Protein AF-T1C3V0-F1 (afdb_monomer_lite)

InterPro domains:
  IPR036663 Fumarylacetoacetase-like, C-terminal domain superfamily [G3DSA:3.90.850.10] (16-118)
  IPR036663 Fumarylacetoacetase-like, C-terminal domain superfamily [SSF56529] (11-116)

Structure (mmCIF, N/CA/C/O backbone):
data_AF-T1C3V0-F1
#
_entry.id   AF-T1C3V0-F1
#
loop_
_atom_site.group_PDB
_atom_site.id
_atom_site.type_symbol
_atom_site.label_atom_id
_atom_site.label_alt_id
_atom_site.label_comp_id
_atom_site.label_asym_id
_atom_site.label_entity_id
_atom_site.label_seq_id
_atom_site.pdbx_PDB_ins_code
_atom_site.Cartn_x
_atom_site.Cartn_y
_atom_site.Cartn_z
_atom_site.occupancy
_atom_site.B_iso_or_equiv
_atom_site.auth_seq_id
_atom_site.auth_comp_id
_atom_site.auth_asym_id
_atom_site.auth_atom_id
_atom_site.pdbx_PDB_model_num
ATOM 1 N N . LEU A 1 1 ? 21.867 33.816 9.212 1.00 39.06 1 LEU A N 1
ATOM 2 C CA . LEU A 1 1 ? 21.752 32.632 8.334 1.00 39.06 1 LEU A CA 1
ATOM 3 C C . LEU A 1 1 ? 22.685 31.580 8.908 1.00 39.06 1 LEU A C 1
ATOM 5 O O . LEU A 1 1 ? 23.884 31.659 8.679 1.00 39.06 1 LEU A O 1
ATOM 9 N N . ALA A 1 2 ? 22.171 30.726 9.797 1.00 35.91 2 ALA A N 1
ATOM 10 C CA . ALA A 1 2 ? 22.969 29.638 10.350 1.00 35.91 2 ALA A CA 1
ATOM 11 C C . ALA A 1 2 ? 23.391 28.720 9.198 1.00 35.91 2 ALA A C 1
ATOM 13 O O . ALA A 1 2 ? 22.582 28.453 8.309 1.00 35.91 2 ALA A O 1
ATOM 14 N N . ALA A 1 3 ? 24.663 28.327 9.192 1.00 40.56 3 ALA A N 1
ATOM 15 C CA . ALA A 1 3 ? 25.244 27.433 8.204 1.00 40.56 3 ALA A CA 1
ATOM 16 C C . ALA A 1 3 ? 24.385 26.164 8.113 1.00 40.56 3 ALA A C 1
ATOM 18 O O . ALA A 1 3 ? 24.349 25.370 9.051 1.00 40.56 3 ALA A O 1
ATOM 19 N N . GLY A 1 4 ? 23.620 26.046 7.025 1.00 44.84 4 GLY A N 1
ATOM 20 C CA . GLY A 1 4 ? 22.757 24.899 6.777 1.00 44.84 4 GLY A CA 1
ATOM 21 C C . GLY A 1 4 ? 23.598 23.636 6.675 1.00 44.84 4 GLY A C 1
ATOM 22 O O . GLY A 1 4 ? 24.718 23.693 6.174 1.00 44.84 4 GLY A O 1
ATOM 23 N N . ASP A 1 5 ? 23.038 22.542 7.179 1.00 54.53 5 ASP A N 1
ATOM 24 C CA . ASP A 1 5 ? 23.553 21.172 7.220 1.00 54.53 5 ASP A CA 1
ATOM 25 C C . ASP A 1 5 ? 24.110 20.710 5.855 1.00 54.53 5 ASP A C 1
ATOM 27 O O . ASP A 1 5 ? 23.448 20.028 5.068 1.00 54.53 5 ASP A O 1
ATOM 31 N N . ALA A 1 6 ? 25.317 21.173 5.524 1.00 52.72 6 ALA A N 1
ATOM 32 C CA . ALA A 1 6 ? 25.964 20.993 4.235 1.00 52.72 6 ALA A CA 1
ATOM 33 C C . ALA A 1 6 ? 26.447 19.543 4.126 1.00 52.72 6 ALA A C 1
ATOM 35 O O . ALA A 1 6 ? 27.590 19.223 4.441 1.00 52.72 6 ALA A O 1
ATOM 36 N N . GLY A 1 7 ? 25.537 18.660 3.717 1.00 62.19 7 GLY A N 1
ATOM 37 C CA . GLY A 1 7 ? 25.816 17.240 3.509 1.00 62.19 7 GLY A CA 1
ATOM 38 C C . GLY A 1 7 ? 24.631 16.309 3.751 1.00 62.19 7 GLY A C 1
ATOM 39 O O . GLY A 1 7 ? 24.717 15.137 3.392 1.00 62.19 7 GLY A O 1
ATOM 40 N N . GLN A 1 8 ? 23.524 16.789 4.325 1.00 72.75 8 GLN A N 1
ATOM 41 C CA . GLN A 1 8 ? 22.360 15.940 4.548 1.00 72.75 8 GLN A CA 1
ATOM 42 C C . GLN A 1 8 ? 21.465 15.869 3.298 1.00 72.75 8 GLN A C 1
ATOM 44 O O . GLN A 1 8 ? 20.997 16.892 2.802 1.00 72.75 8 GLN A O 1
ATOM 49 N N . THR A 1 9 ? 21.213 14.653 2.798 1.00 82.06 9 THR A N 1
ATOM 50 C CA . THR A 1 9 ? 20.233 14.412 1.725 1.00 82.06 9 THR A CA 1
ATOM 51 C C . THR A 1 9 ? 18.813 14.663 2.232 1.00 82.06 9 THR A C 1
ATOM 53 O O . THR A 1 9 ? 18.534 14.474 3.417 1.00 82.06 9 THR A O 1
ATOM 56 N N . ASP A 1 10 ? 17.890 15.039 1.345 1.00 79.81 10 ASP A N 1
ATOM 57 C CA . ASP A 1 10 ? 16.495 15.284 1.735 1.00 79.81 10 ASP A CA 1
ATOM 58 C C . ASP A 1 10 ? 15.850 14.044 2.386 1.00 79.81 10 ASP A C 1
ATOM 60 O O . ASP A 1 10 ? 15.171 14.170 3.403 1.00 79.81 10 ASP A O 1
ATOM 64 N N . SER A 1 11 ? 16.176 12.832 1.918 1.00 76.12 11 SER A N 1
ATOM 65 C CA . SER A 1 11 ? 15.743 11.575 2.554 1.00 76.12 11 SER A CA 1
ATOM 66 C C . SER A 1 11 ? 16.232 11.437 4.001 1.00 76.12 11 SER A C 1
ATOM 68 O O . SER A 1 11 ? 15.496 10.975 4.870 1.00 76.12 11 SER A O 1
ATOM 70 N N . MET A 1 12 ? 17.466 11.861 4.293 1.00 82.88 12 MET A N 1
ATOM 71 C CA . MET A 1 12 ? 18.006 11.830 5.654 1.00 82.88 12 MET A CA 1
ATOM 72 C C . MET A 1 12 ? 17.365 12.879 6.564 1.00 82.88 12 MET A C 1
ATOM 74 O O . MET A 1 12 ? 17.287 12.654 7.773 1.00 82.88 12 MET A O 1
ATOM 78 N N . ARG A 1 13 ? 16.905 14.004 6.005 1.00 86.06 13 ARG A N 1
ATOM 79 C CA . ARG A 1 13 ? 16.140 15.008 6.750 1.00 86.06 13 ARG A CA 1
ATOM 80 C C . ARG A 1 13 ? 14.775 14.447 7.158 1.00 86.06 13 ARG A C 1
ATOM 82 O O . ARG A 1 13 ? 14.480 14.432 8.347 1.00 86.06 13 ARG A O 1
ATOM 89 N N . ILE A 1 14 ? 14.026 13.873 6.211 1.00 83.69 14 ILE A N 1
ATOM 90 C CA . ILE A 1 14 ? 12.718 13.233 6.467 1.00 83.69 14 ILE A CA 1
ATOM 91 C C . ILE A 1 14 ? 12.852 12.105 7.500 1.00 83.69 14 ILE A C 1
ATOM 93 O O . ILE A 1 14 ? 12.072 12.016 8.448 1.00 83.69 14 ILE A O 1
ATOM 97 N N . PHE A 1 15 ? 13.885 11.268 7.373 1.00 83.44 15 PHE A N 1
ATOM 98 C CA . PHE A 1 15 ? 14.145 10.202 8.340 1.00 83.44 15 PHE A CA 1
ATOM 99 C C . PHE A 1 15 ? 14.393 10.739 9.760 1.00 83.44 15 PHE A C 1
ATOM 101 O O . PHE A 1 15 ? 13.857 10.195 10.727 1.00 83.44 15 PHE A O 1
ATOM 108 N N . ARG A 1 16 ? 15.179 11.818 9.907 1.00 87.88 16 ARG A N 1
ATOM 109 C CA . ARG A 1 16 ? 15.404 12.457 11.214 1.00 87.88 16 ARG A CA 1
ATOM 110 C C . ARG A 1 16 ? 14.126 13.061 11.787 1.00 87.88 16 ARG A C 1
ATOM 112 O O . ARG A 1 16 ? 13.847 12.825 12.958 1.00 87.88 16 ARG A O 1
ATOM 119 N N . GLU A 1 17 ? 13.330 13.752 10.973 1.00 90.62 17 GLU A N 1
ATOM 120 C CA . GLU A 1 17 ? 12.032 14.295 11.398 1.00 90.62 17 GLU A CA 1
ATOM 121 C C . GLU A 1 17 ? 11.121 13.184 11.949 1.00 90.62 17 GLU A C 1
ATOM 123 O O . GLU A 1 17 ? 10.513 13.342 13.010 1.00 90.62 17 GLU A O 1
ATOM 128 N N . GLY A 1 18 ? 11.100 12.017 11.295 1.00 88.88 18 GLY A N 1
ATOM 129 C CA . GLY A 1 18 ? 10.385 10.833 11.771 1.00 88.88 18 GLY A CA 1
ATOM 130 C C . GLY A 1 18 ? 10.905 10.282 13.106 1.00 88.88 18 GLY A C 1
ATOM 131 O O . GLY A 1 18 ? 10.108 9.894 13.961 1.00 88.88 18 GLY A O 1
ATOM 132 N N . LEU A 1 19 ? 12.222 10.270 13.331 1.00 88.88 19 LEU A N 1
ATOM 133 C CA . LEU A 1 19 ? 12.805 9.839 14.610 1.00 88.88 19 LEU A CA 1
ATOM 134 C C . LEU A 1 19 ? 12.507 10.813 15.755 1.00 88.88 19 LEU A C 1
ATOM 136 O O . LEU A 1 19 ? 12.235 10.377 16.873 1.00 88.88 19 LEU A O 1
ATOM 140 N N . GLU A 1 20 ? 12.573 12.114 15.481 1.00 90.69 20 GLU A N 1
ATOM 141 C CA . GLU A 1 20 ? 12.415 13.169 16.483 1.00 90.69 20 GLU A CA 1
ATOM 142 C C . GLU A 1 20 ? 10.944 13.399 16.853 1.00 90.69 20 GLU A C 1
ATOM 144 O O . GLU A 1 20 ? 10.621 13.561 18.029 1.00 90.69 20 GLU A O 1
ATOM 149 N N . GLY A 1 21 ? 10.046 13.390 15.862 1.00 89.56 21 GLY A N 1
ATOM 150 C CA . GLY A 1 21 ? 8.640 13.769 16.026 1.00 89.56 21 GLY A CA 1
ATOM 151 C C . GLY A 1 21 ? 7.616 12.691 15.665 1.00 89.56 21 GLY A C 1
ATOM 152 O O . GLY A 1 21 ? 6.418 12.925 15.808 1.00 89.56 21 GLY A O 1
ATOM 153 N N . GLY A 1 22 ? 8.027 11.510 15.195 1.00 89.12 22 GLY A N 1
ATOM 154 C CA . GLY A 1 22 ? 7.099 10.477 14.707 1.00 89.12 22 GLY A CA 1
ATOM 155 C C . GLY A 1 22 ? 6.301 9.748 15.795 1.00 89.12 22 GLY A C 1
ATOM 156 O O . GLY A 1 22 ? 5.333 9.058 15.485 1.00 89.12 22 GLY A O 1
ATOM 157 N N . LYS A 1 23 ? 6.675 9.897 17.073 1.00 89.56 23 LYS A N 1
ATOM 158 C CA . LYS A 1 23 ? 5.981 9.290 18.225 1.00 89.56 23 LYS A CA 1
ATOM 159 C C . LYS A 1 23 ? 5.536 10.369 19.224 1.00 89.56 23 LYS A C 1
ATOM 161 O O . LYS A 1 23 ? 6.093 10.440 20.321 1.00 89.56 23 LYS A O 1
ATOM 166 N N . PRO A 1 24 ? 4.579 11.239 18.854 1.00 90.50 24 PRO A N 1
ATOM 167 C CA . PRO A 1 24 ? 4.120 12.309 19.732 1.00 90.50 24 PRO A CA 1
ATOM 168 C C . PRO A 1 24 ? 3.364 11.751 20.947 1.00 90.50 24 PRO A C 1
ATOM 170 O O . PRO A 1 24 ? 2.815 10.647 20.919 1.00 90.50 24 PRO A O 1
ATOM 173 N N . ALA A 1 25 ? 3.296 12.545 22.017 1.00 90.31 25 ALA A N 1
ATOM 174 C CA . ALA A 1 25 ? 2.385 12.275 23.125 1.00 90.31 25 ALA A CA 1
ATOM 175 C C . ALA A 1 25 ? 0.918 12.341 22.659 1.00 90.31 25 ALA A C 1
ATOM 177 O O . ALA A 1 25 ? 0.595 12.965 21.645 1.00 90.31 25 ALA A O 1
ATOM 178 N N . ALA A 1 26 ? 0.019 11.717 23.425 1.00 91.12 26 ALA A N 1
ATOM 179 C CA . ALA A 1 26 ? -1.406 11.689 23.107 1.00 91.12 26 ALA A CA 1
ATOM 180 C C . ALA A 1 26 ? -1.963 13.106 22.861 1.00 91.12 26 ALA A C 1
ATOM 182 O O . ALA A 1 26 ? -1.792 14.002 23.687 1.00 91.12 26 ALA A O 1
ATOM 183 N N . GLY A 1 27 ? -2.634 13.293 21.722 1.00 88.44 27 GLY A N 1
ATOM 184 C CA . GLY A 1 27 ? -3.235 14.569 21.321 1.00 88.44 27 GLY A CA 1
ATOM 185 C C . GLY A 1 27 ? -2.302 15.541 20.586 1.00 88.44 27 GLY A C 1
ATOM 186 O O . GLY A 1 27 ? -2.779 16.575 20.127 1.00 88.44 27 GLY A O 1
ATOM 187 N N . GLY A 1 28 ? -1.008 15.229 20.439 1.00 90.00 28 GLY A N 1
ATOM 188 C CA . GLY A 1 28 ? -0.067 16.016 19.635 1.00 90.00 28 GLY A CA 1
ATOM 189 C C . GLY A 1 28 ? 0.029 15.534 18.178 1.00 90.00 28 GLY A C 1
ATOM 190 O O . GLY A 1 28 ? -0.141 14.339 17.925 1.00 90.00 28 GLY A O 1
ATOM 191 N N . PRO A 1 29 ? 0.315 16.427 17.210 1.00 88.62 29 PRO A N 1
ATOM 192 C CA . PRO A 1 29 ? 0.587 16.020 15.834 1.00 88.62 29 PRO A CA 1
ATOM 193 C C . PRO A 1 29 ? 1.923 15.268 15.750 1.00 88.62 29 PRO A C 1
ATOM 195 O O . PRO A 1 29 ? 2.889 15.637 16.416 1.00 88.62 29 PRO A O 1
ATOM 198 N N . GLY A 1 30 ? 1.975 14.217 14.932 1.00 89.62 30 GLY A N 1
ATOM 199 C CA . GLY A 1 30 ? 3.224 13.522 14.610 1.00 89.62 30 GLY A CA 1
ATOM 200 C C . GLY A 1 30 ? 3.986 14.212 13.483 1.00 89.62 30 GLY A C 1
ATOM 201 O O . GLY A 1 30 ? 3.438 15.066 12.783 1.00 89.62 30 GLY A O 1
ATOM 202 N N . ALA A 1 31 ? 5.244 13.818 13.290 1.00 91.81 31 ALA A N 1
ATOM 203 C CA . ALA A 1 31 ? 5.989 14.157 12.082 1.00 91.81 31 ALA A CA 1
ATOM 204 C C . ALA A 1 31 ? 5.223 13.693 10.833 1.00 91.81 31 ALA A C 1
ATOM 206 O O . ALA A 1 31 ? 4.609 12.622 10.835 1.00 91.81 31 ALA A O 1
ATOM 207 N N . GLN A 1 32 ? 5.253 14.508 9.778 1.00 87.69 32 GLN A N 1
ATOM 208 C CA . GLN A 1 32 ? 4.550 14.188 8.541 1.00 87.69 32 GLN A CA 1
ATOM 209 C C . GLN A 1 32 ? 5.252 13.028 7.826 1.00 87.69 32 GLN A C 1
ATOM 211 O O . GLN A 1 32 ? 6.451 13.129 7.559 1.00 87.69 32 GLN A O 1
ATOM 216 N N . PRO A 1 33 ? 4.543 11.934 7.508 1.00 84.38 33 PRO A N 1
ATOM 217 C CA . PRO A 1 33 ? 5.121 10.853 6.733 1.00 84.38 33 PRO A CA 1
ATOM 218 C C . PRO A 1 33 ? 5.218 11.244 5.256 1.00 84.38 33 PRO A C 1
ATOM 220 O O . PRO A 1 33 ? 4.509 12.125 4.762 1.00 84.38 33 PRO A O 1
ATOM 223 N N . GLU A 1 34 ? 6.056 10.519 4.527 1.00 84.00 34 GLU A N 1
ATOM 224 C CA . GLU A 1 34 ? 5.958 10.474 3.076 1.00 84.00 34 GLU A CA 1
ATOM 225 C C . GLU A 1 34 ? 4.720 9.660 2.675 1.00 84.00 34 GLU A C 1
ATOM 227 O O . GLU A 1 34 ? 4.417 8.631 3.282 1.00 84.00 34 GLU A O 1
ATOM 232 N N . TRP A 1 35 ? 3.979 10.130 1.671 1.00 86.81 35 TRP A N 1
ATOM 233 C CA . TRP A 1 35 ? 2.798 9.437 1.163 1.00 86.81 35 TRP A CA 1
ATOM 234 C C . TRP A 1 35 ? 2.812 9.392 -0.362 1.00 86.81 35 TRP A C 1
ATOM 236 O O . TRP A 1 35 ? 3.277 10.313 -1.033 1.00 86.81 35 TRP A O 1
ATOM 246 N N . PHE A 1 36 ? 2.266 8.313 -0.912 1.00 89.06 36 PHE A N 1
ATOM 247 C CA . PHE A 1 36 ? 2.040 8.143 -2.342 1.00 89.06 36 PHE A CA 1
ATOM 248 C C . PHE A 1 36 ? 0.662 7.521 -2.577 1.00 89.06 36 PHE A C 1
ATOM 250 O O . PHE A 1 36 ? 0.029 6.992 -1.664 1.00 89.06 36 PHE A O 1
ATOM 257 N N . TYR A 1 37 ? 0.184 7.600 -3.817 1.00 91.12 37 TYR A N 1
ATOM 258 C CA . TYR A 1 37 ? -1.111 7.065 -4.224 1.00 91.12 37 TYR A CA 1
ATOM 259 C C . TYR A 1 37 ? -0.930 6.007 -5.310 1.00 91.12 37 TYR A C 1
ATOM 261 O O . TYR A 1 37 ? -0.283 6.259 -6.328 1.00 91.12 37 TYR A O 1
ATOM 269 N N . LYS A 1 38 ? -1.523 4.827 -5.103 1.00 90.06 38 LYS A N 1
ATOM 270 C CA . LYS A 1 38 ? -1.374 3.655 -5.978 1.00 90.06 38 LYS A CA 1
ATOM 271 C C . LYS A 1 38 ? -2.629 3.391 -6.814 1.00 90.06 38 LYS A C 1
ATOM 273 O O . LYS A 1 38 ? -3.116 2.267 -6.903 1.00 90.06 38 LYS A O 1
ATOM 278 N N . GLY A 1 39 ? -3.119 4.447 -7.458 1.00 87.94 39 GLY A N 1
ATOM 279 C CA . GLY A 1 39 ? -4.202 4.373 -8.436 1.00 87.94 39 GLY A CA 1
ATOM 280 C C . GLY A 1 39 ? -5.553 3.948 -7.858 1.00 87.94 39 GLY A C 1
ATOM 281 O O . GLY A 1 39 ? -5.802 3.994 -6.656 1.00 87.94 39 GLY A O 1
ATOM 282 N N . ASP A 1 40 ? -6.433 3.532 -8.759 1.00 91.50 40 ASP A N 1
ATOM 283 C CA . ASP A 1 40 ? -7.855 3.249 -8.533 1.00 91.50 40 ASP A CA 1
ATOM 284 C C . ASP A 1 40 ? -8.159 1.797 -8.125 1.00 91.50 40 ASP A C 1
ATOM 286 O O . ASP A 1 40 ? -9.317 1.386 -8.091 1.00 91.50 40 ASP A O 1
ATOM 290 N N . GLY A 1 41 ? -7.124 1.010 -7.825 1.00 91.50 41 GLY A N 1
ATOM 291 C CA . GLY A 1 41 ? -7.245 -0.411 -7.503 1.00 91.50 41 GLY A CA 1
ATOM 292 C C . GLY A 1 41 ? -6.958 -1.354 -8.673 1.00 91.50 41 GLY A C 1
ATOM 293 O O . GLY A 1 41 ? -6.874 -2.558 -8.457 1.00 91.50 41 GLY A O 1
ATOM 294 N N . SER A 1 42 ? -6.707 -0.846 -9.884 1.00 92.75 42 SER A N 1
ATOM 295 C CA . SER A 1 42 ? -6.251 -1.661 -11.029 1.00 92.75 42 SER A CA 1
ATOM 296 C C . SER A 1 42 ? -4.928 -2.412 -10.794 1.00 92.75 42 SER A C 1
ATOM 298 O O . SER A 1 42 ? -4.623 -3.369 -11.501 1.00 92.75 42 SER A O 1
ATOM 300 N N . SER A 1 43 ? -4.147 -1.997 -9.795 1.00 92.56 43 SER A N 1
ATOM 301 C CA . SER A 1 43 ? -2.912 -2.649 -9.346 1.00 92.56 43 SER A CA 1
ATOM 302 C C . SER A 1 43 ? -3.137 -3.769 -8.322 1.00 92.56 43 SER A C 1
ATOM 304 O O . SER A 1 43 ? -2.191 -4.482 -7.988 1.00 92.56 43 SER A O 1
ATOM 306 N N . VAL A 1 44 ? -4.354 -3.931 -7.795 1.00 94.50 44 VAL A N 1
ATOM 307 C CA . VAL A 1 44 ? -4.649 -4.931 -6.764 1.00 94.50 44 VAL A CA 1
ATOM 308 C C . VAL A 1 44 ? -4.723 -6.318 -7.392 1.00 94.50 44 VAL A C 1
ATOM 310 O O . VAL A 1 44 ? -5.439 -6.538 -8.368 1.00 94.50 44 VAL A O 1
ATOM 313 N N . VAL A 1 45 ? -4.014 -7.274 -6.798 1.00 95.19 45 VAL A N 1
ATOM 314 C CA . VAL A 1 45 ? -4.066 -8.688 -7.175 1.00 95.19 45 VAL A CA 1
ATOM 315 C C . VAL A 1 45 ? -4.617 -9.539 -6.037 1.00 95.19 45 VAL A C 1
ATOM 317 O O . VAL A 1 45 ? -4.552 -9.173 -4.862 1.00 95.19 45 VAL A O 1
ATOM 320 N N . ALA A 1 46 ? -5.185 -10.690 -6.396 1.00 93.44 46 ALA A N 1
ATOM 321 C CA . ALA A 1 46 ? -5.754 -11.618 -5.429 1.00 93.44 46 ALA A CA 1
ATOM 322 C C . ALA A 1 46 ? -4.684 -12.182 -4.480 1.00 93.44 46 ALA A C 1
ATOM 324 O O . ALA A 1 46 ? -3.526 -12.373 -4.855 1.00 93.44 46 ALA A O 1
ATOM 325 N N . SER A 1 47 ? -5.093 -12.508 -3.253 1.00 94.12 47 SER A N 1
ATOM 326 C CA . SER A 1 47 ? -4.226 -13.191 -2.293 1.00 94.12 47 SER A CA 1
ATOM 327 C C . SER A 1 47 ? -3.704 -14.512 -2.874 1.00 94.12 47 SER A C 1
ATOM 329 O O . SER A 1 47 ? -4.475 -15.304 -3.418 1.00 94.12 47 SER A O 1
ATOM 331 N N . GLY A 1 48 ? -2.391 -14.732 -2.789 1.00 91.12 48 GLY A N 1
ATOM 332 C CA . GLY A 1 48 ? -1.720 -15.908 -3.355 1.00 91.12 48 GLY A CA 1
ATOM 333 C C . GLY A 1 48 ? -1.513 -15.876 -4.875 1.00 91.12 48 GLY A C 1
ATOM 334 O O . GLY A 1 48 ? -0.915 -16.808 -5.414 1.00 91.12 48 GLY A O 1
ATOM 335 N N . ALA A 1 49 ? -1.971 -14.833 -5.575 1.00 93.75 49 ALA A N 1
ATOM 336 C CA . ALA A 1 49 ? -1.665 -14.656 -6.990 1.00 93.75 49 ALA A CA 1
ATOM 337 C C . ALA A 1 49 ? -0.194 -14.239 -7.197 1.00 93.75 49 ALA A C 1
ATOM 339 O O . ALA A 1 49 ? 0.400 -13.615 -6.313 1.00 93.75 49 ALA A O 1
ATOM 340 N N . PRO A 1 50 ? 0.403 -14.544 -8.364 1.00 92.06 50 PRO A N 1
ATOM 341 C CA . PRO A 1 50 ? 1.751 -14.093 -8.688 1.00 92.06 50 PRO A CA 1
ATOM 342 C C . PRO A 1 50 ? 1.881 -12.564 -8.679 1.00 92.06 50 PRO A C 1
ATOM 344 O O . PRO A 1 50 ? 1.045 -11.853 -9.238 1.00 92.06 50 PRO A O 1
ATOM 347 N N . LEU A 1 51 ? 2.976 -12.066 -8.103 1.00 91.38 51 LEU A N 1
ATOM 348 C CA . LEU A 1 51 ? 3.389 -10.668 -8.207 1.00 91.38 51 LEU A CA 1
ATOM 349 C C . LEU A 1 51 ? 4.326 -10.512 -9.405 1.00 91.38 51 LEU A C 1
ATOM 351 O O . LEU A 1 51 ? 5.509 -10.851 -9.347 1.00 91.38 51 LEU A O 1
ATOM 355 N N . GLU A 1 52 ? 3.784 -10.030 -10.521 1.00 88.94 52 GLU A N 1
ATOM 356 C CA . GLU A 1 52 ? 4.552 -9.893 -11.756 1.00 88.94 52 GLU A CA 1
ATOM 357 C C . GLU A 1 52 ? 5.431 -8.636 -11.747 1.00 88.94 52 GLU A C 1
ATOM 359 O O . GLU A 1 52 ? 4.973 -7.508 -11.546 1.00 88.94 52 GLU A O 1
ATOM 364 N N . SER A 1 53 ? 6.726 -8.833 -12.006 1.00 83.25 53 SER A N 1
ATOM 365 C CA . SER A 1 53 ? 7.667 -7.740 -12.246 1.00 83.25 53 SER A CA 1
ATOM 366 C C . SER A 1 53 ? 7.652 -7.352 -13.733 1.00 83.25 53 SER A C 1
ATOM 368 O O . SER A 1 53 ? 7.754 -8.236 -14.587 1.00 83.25 53 SER A O 1
ATOM 370 N N . PRO A 1 54 ? 7.548 -6.057 -14.089 1.00 77.56 54 PRO A N 1
ATOM 371 C CA . PRO A 1 54 ? 7.560 -5.639 -15.488 1.00 77.56 54 PRO A CA 1
ATOM 372 C C . PRO A 1 54 ? 8.890 -5.965 -16.189 1.00 77.56 54 PRO A C 1
ATOM 374 O O . PRO A 1 54 ? 9.963 -5.717 -15.643 1.00 77.56 54 PRO A O 1
ATOM 377 N N . LEU A 1 55 ? 8.819 -6.421 -17.445 1.00 72.50 55 LEU A N 1
ATOM 378 C CA . LEU A 1 55 ? 9.944 -6.960 -18.235 1.00 72.50 55 LEU A CA 1
ATOM 379 C C . LEU A 1 55 ? 11.205 -6.068 -18.293 1.00 72.50 55 LEU A C 1
ATOM 381 O O . LEU A 1 55 ? 12.318 -6.576 -18.388 1.00 72.50 55 LEU A O 1
ATOM 385 N N . LEU A 1 56 ? 11.045 -4.741 -18.261 1.00 70.00 56 LEU A N 1
ATOM 386 C CA . LEU A 1 56 ? 12.137 -3.765 -18.409 1.00 70.00 56 LEU A CA 1
ATOM 387 C C . LEU A 1 56 ? 12.555 -3.108 -17.084 1.00 70.00 56 LEU A C 1
ATOM 389 O O . LEU A 1 56 ? 13.188 -2.050 -17.097 1.00 70.00 56 LEU A O 1
ATOM 393 N N . ARG A 1 57 ? 12.165 -3.674 -15.936 1.00 66.00 57 ARG A N 1
ATOM 394 C CA . ARG A 1 57 ? 12.469 -3.099 -14.622 1.00 66.00 57 ARG A CA 1
ATOM 395 C C . ARG A 1 57 ? 13.528 -3.916 -13.883 1.00 66.00 57 ARG A C 1
ATOM 397 O O . ARG A 1 57 ? 13.433 -5.141 -13.824 1.00 66.00 57 ARG A O 1
ATOM 404 N N . PRO A 1 58 ? 14.542 -3.260 -13.300 1.00 62.47 58 PRO A N 1
ATOM 405 C CA . PRO A 1 58 ? 15.460 -3.934 -12.399 1.00 62.47 58 PRO A CA 1
ATOM 406 C C . PRO A 1 58 ? 14.697 -4.411 -11.153 1.00 62.47 58 PRO A C 1
ATOM 408 O O . PRO A 1 58 ? 13.911 -3.664 -10.593 1.00 62.47 58 PRO A O 1
ATOM 411 N N . ARG A 1 59 ? 14.917 -5.676 -10.770 1.00 75.19 59 ARG A N 1
ATOM 412 C CA . ARG A 1 59 ? 14.473 -6.353 -9.530 1.00 75.19 59 ARG A CA 1
ATOM 413 C C . ARG A 1 59 ? 13.450 -5.590 -8.669 1.00 75.19 59 ARG A C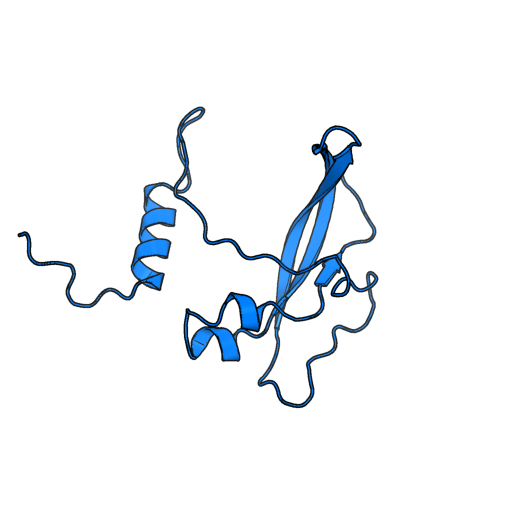 1
ATOM 415 O O . ARG A 1 59 ? 13.822 -4.741 -7.864 1.00 75.19 59 ARG A O 1
ATOM 422 N N . CYS A 1 60 ? 12.184 -5.986 -8.769 1.00 84.38 60 CYS A N 1
ATOM 423 C CA . CYS A 1 60 ? 11.172 -5.628 -7.776 1.00 84.38 60 CYS A CA 1
ATOM 424 C C . CYS A 1 60 ? 11.317 -6.489 -6.504 1.00 84.38 60 CYS A C 1
ATOM 426 O O . CYS A 1 60 ? 11.900 -7.575 -6.555 1.00 84.38 60 CYS A O 1
ATOM 428 N N . GLY A 1 61 ? 10.829 -5.989 -5.370 1.00 88.38 61 GLY A N 1
ATOM 429 C CA . GLY A 1 61 ? 10.861 -6.664 -4.073 1.00 88.38 61 GLY A CA 1
ATOM 430 C C . GLY A 1 61 ? 9.503 -6.629 -3.381 1.00 88.38 61 GLY A C 1
ATOM 431 O O . GLY A 1 61 ? 8.693 -5.744 -3.641 1.00 88.38 61 GLY A O 1
ATOM 432 N N . GLU A 1 62 ? 9.261 -7.621 -2.528 1.00 92.50 62 GLU A N 1
ATOM 433 C CA . GLU A 1 62 ? 8.093 -7.665 -1.647 1.00 92.50 62 GLU A CA 1
ATOM 434 C C . GLU A 1 62 ? 8.291 -6.730 -0.448 1.00 92.50 62 GLU A C 1
ATOM 436 O O . GLU A 1 62 ? 9.363 -6.736 0.165 1.00 92.50 62 GLU A O 1
ATOM 441 N N . GLU A 1 63 ? 7.248 -5.985 -0.083 1.00 93.62 63 GLU A N 1
ATOM 442 C CA . GLU A 1 63 ? 7.190 -5.171 1.136 1.00 93.62 63 GLU A CA 1
ATOM 443 C C . GLU A 1 63 ? 5.942 -5.583 1.937 1.00 93.62 63 GLU A C 1
ATOM 445 O O . GLU A 1 63 ? 4.838 -5.094 1.687 1.00 93.62 63 GLU A O 1
ATOM 450 N N . PRO A 1 64 ? 6.070 -6.553 2.862 1.00 94.75 64 PRO A N 1
ATOM 451 C CA . PRO A 1 64 ? 4.962 -6.968 3.714 1.00 94.75 64 PRO A CA 1
ATOM 452 C C . PRO A 1 64 ? 4.555 -5.857 4.690 1.00 94.75 64 PRO A C 1
ATOM 454 O O . PRO A 1 64 ? 5.386 -5.351 5.445 1.00 94.75 64 PRO A O 1
ATOM 457 N N . GLU A 1 65 ? 3.265 -5.529 4.726 1.00 95.38 65 GLU A N 1
ATOM 458 C CA . GLU A 1 65 ? 2.700 -4.427 5.510 1.00 95.38 65 GLU A CA 1
ATOM 459 C C . GLU A 1 65 ? 1.380 -4.807 6.203 1.00 95.38 65 GLU A C 1
ATOM 461 O O . GLU A 1 65 ? 0.765 -5.836 5.916 1.00 95.38 65 GLU A O 1
ATOM 466 N N . ILE A 1 66 ? 0.919 -3.951 7.121 1.00 96.69 66 ILE A N 1
ATOM 467 C CA . ILE A 1 66 ? -0.446 -3.987 7.662 1.00 96.69 66 ILE A CA 1
ATOM 468 C C . ILE A 1 66 ? -1.261 -2.917 6.935 1.00 96.69 66 ILE A C 1
ATOM 470 O O . ILE A 1 66 ? -0.998 -1.726 7.095 1.00 96.69 66 ILE A O 1
ATOM 474 N N . ALA A 1 67 ? -2.284 -3.327 6.189 1.00 96.50 67 ALA A N 1
ATOM 475 C CA . ALA A 1 67 ? -3.180 -2.416 5.491 1.00 96.50 67 ALA A CA 1
ATOM 476 C C . ALA A 1 67 ? -4.466 -2.180 6.289 1.00 96.50 67 ALA A C 1
ATOM 478 O O . ALA A 1 67 ? -5.176 -3.120 6.653 1.00 96.50 67 ALA A O 1
ATOM 479 N N . 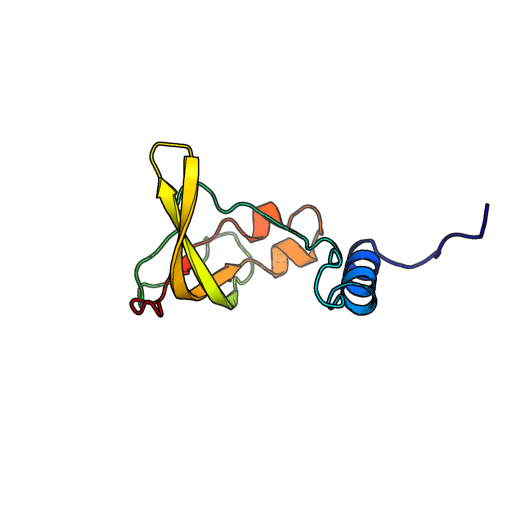GLY A 1 68 ? -4.796 -0.908 6.519 1.00 96.88 68 GLY A N 1
ATOM 480 C CA . GLY A 1 68 ? -6.123 -0.500 6.973 1.00 96.88 68 GLY A CA 1
ATOM 481 C C . GLY A 1 68 ? -7.088 -0.426 5.792 1.00 96.88 68 GLY A C 1
ATOM 482 O O . GLY A 1 68 ? -6.821 0.275 4.818 1.00 96.88 68 GLY A O 1
ATOM 483 N N . ILE A 1 69 ? -8.217 -1.125 5.881 1.00 96.75 69 ILE A N 1
ATOM 484 C CA . ILE A 1 69 ? -9.235 -1.153 4.830 1.00 96.75 69 ILE A CA 1
ATOM 485 C C . ILE A 1 69 ? -10.369 -0.207 5.198 1.00 96.75 69 ILE A C 1
ATOM 487 O O . ILE A 1 69 ? -10.940 -0.292 6.289 1.00 96.75 69 ILE A O 1
ATOM 491 N N . TYR A 1 70 ? -10.706 0.684 4.270 1.00 97.25 70 TYR A N 1
ATOM 492 C CA . TYR A 1 70 ? -11.748 1.689 4.433 1.00 97.25 70 TYR A CA 1
ATOM 493 C C . TYR A 1 70 ? -12.733 1.617 3.270 1.00 97.25 70 TYR A C 1
ATOM 495 O O . TYR A 1 70 ? -12.333 1.455 2.120 1.00 97.25 70 TYR A O 1
ATOM 503 N N . LEU A 1 71 ? -14.016 1.786 3.575 1.00 97.19 71 LEU A N 1
ATOM 504 C CA . LEU A 1 71 ? -15.060 2.064 2.600 1.00 97.19 71 LEU A CA 1
ATOM 505 C C . LEU A 1 71 ? -15.395 3.552 2.669 1.00 97.19 71 LEU A C 1
ATOM 507 O O . LEU A 1 71 ? -15.642 4.073 3.754 1.00 97.19 71 LEU A O 1
ATOM 511 N N . ILE A 1 72 ? -15.413 4.233 1.529 1.00 96.69 72 ILE A N 1
ATOM 512 C CA . ILE A 1 72 ? -15.901 5.611 1.456 1.00 96.69 72 ILE A CA 1
ATOM 513 C C . ILE A 1 72 ? -17.423 5.548 1.306 1.00 96.69 72 ILE A C 1
ATOM 515 O O . ILE A 1 72 ? -17.913 4.948 0.348 1.00 96.69 72 ILE A O 1
ATOM 519 N N . ASP A 1 73 ? -18.165 6.089 2.275 1.00 97.56 73 ASP A N 1
ATOM 520 C CA . ASP A 1 73 ? -19.632 6.105 2.225 1.00 97.56 73 ASP A CA 1
ATOM 521 C C . ASP A 1 73 ? -20.166 7.139 1.204 1.00 97.56 73 ASP A C 1
ATOM 523 O O . ASP A 1 73 ? -19.381 7.922 0.656 1.00 97.56 73 ASP A O 1
ATOM 527 N N . PRO A 1 74 ? -21.475 7.135 0.872 1.00 98.25 74 PRO A N 1
ATOM 528 C CA . PRO A 1 74 ? -22.045 8.055 -0.119 1.00 98.25 74 PRO A CA 1
ATOM 529 C C . PRO A 1 74 ? -21.846 9.542 0.206 1.00 98.25 74 PRO A C 1
ATOM 531 O O . PRO A 1 74 ? -21.861 10.377 -0.697 1.00 98.25 74 PRO A O 1
ATOM 534 N N . GLU A 1 75 ? -21.634 9.875 1.478 1.00 98.25 75 GLU A N 1
ATOM 535 C CA . GLU A 1 75 ? -21.350 11.224 1.963 1.00 98.25 75 GLU A CA 1
ATOM 536 C C . GLU A 1 75 ? -19.852 11.582 1.891 1.00 98.25 75 GLU A C 1
ATOM 538 O O . GLU A 1 75 ? -19.467 12.708 2.211 1.00 98.25 75 GLU A O 1
ATOM 543 N N . GLY A 1 76 ? -19.000 10.652 1.450 1.00 97.44 76 GLY A N 1
ATOM 544 C CA . GLY A 1 76 ? -17.556 10.836 1.325 1.00 97.44 76 GLY A CA 1
ATOM 545 C C . GLY A 1 76 ? -16.779 10.574 2.617 1.00 97.44 76 GLY A C 1
ATOM 546 O O . GLY A 1 76 ? -15.593 10.900 2.689 1.00 97.44 76 GLY A O 1
ATOM 547 N N . VAL A 1 77 ? -17.409 10.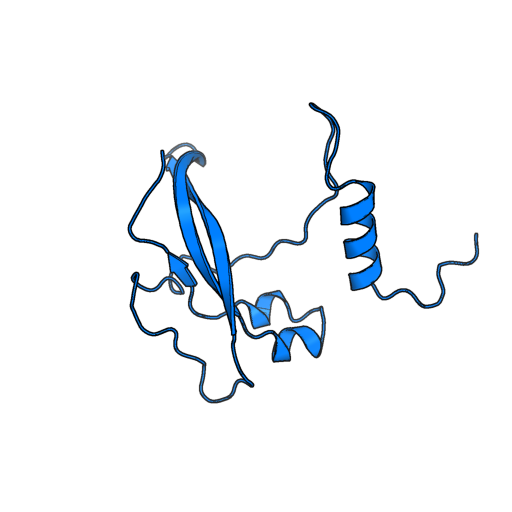000 3.645 1.00 98.19 77 VAL A N 1
ATOM 548 C CA . VAL A 1 77 ? -16.772 9.728 4.936 1.00 98.19 77 VAL A CA 1
ATOM 549 C C . VAL A 1 77 ? -16.072 8.363 4.895 1.00 98.19 77 VAL A C 1
ATOM 551 O O . VAL A 1 77 ? -16.715 7.343 4.633 1.00 98.19 77 VAL A O 1
ATOM 554 N N . PRO A 1 78 ? -14.763 8.288 5.204 1.00 97.50 78 PRO A N 1
ATOM 555 C CA . PRO A 1 78 ? -14.069 7.012 5.323 1.00 97.50 78 PRO A CA 1
ATOM 556 C C . PRO A 1 78 ? -14.567 6.210 6.531 1.00 97.50 78 PRO A C 1
ATOM 558 O O . PRO A 1 78 ? -14.482 6.651 7.680 1.00 97.50 78 PRO A O 1
ATOM 561 N N . ARG A 1 79 ? -15.037 4.988 6.288 1.00 97.69 79 ARG A N 1
ATOM 562 C CA . ARG A 1 79 ? -15.452 4.010 7.300 1.00 97.69 79 ARG A CA 1
ATOM 563 C C . ARG A 1 79 ? -14.445 2.871 7.341 1.00 97.69 79 ARG A C 1
ATOM 565 O O . ARG A 1 79 ? -14.331 2.120 6.376 1.00 97.69 79 ARG A O 1
ATOM 572 N N . ARG A 1 80 ? -13.706 2.728 8.446 1.00 97.56 80 ARG A N 1
ATOM 573 C CA . ARG A 1 80 ? -12.759 1.614 8.605 1.00 97.56 80 ARG A CA 1
ATOM 574 C C . ARG A 1 80 ? -13.531 0.301 8.728 1.00 97.56 80 ARG A C 1
ATOM 576 O O . ARG A 1 80 ? -14.356 0.170 9.626 1.00 97.56 80 ARG A O 1
ATOM 583 N N . LEU A 1 81 ? -13.224 -0.651 7.855 1.00 97.56 81 LEU A N 1
ATOM 584 C CA . LEU A 1 81 ? -13.749 -2.013 7.909 1.00 97.56 81 LEU A CA 1
ATOM 585 C C . LEU A 1 81 ? -12.895 -2.904 8.815 1.00 97.56 81 LEU A C 1
ATOM 587 O O . LEU A 1 81 ? -13.436 -3.727 9.539 1.00 97.56 81 LEU A O 1
ATOM 591 N N . GLY A 1 82 ? -11.573 -2.727 8.785 1.00 98.12 82 GLY A N 1
ATOM 592 C CA . GLY A 1 82 ? -10.638 -3.520 9.577 1.00 98.12 82 GLY A CA 1
ATOM 593 C C . GLY A 1 82 ? -9.202 -3.403 9.074 1.00 98.12 82 GLY A C 1
ATOM 594 O O . GLY A 1 82 ? -8.875 -2.489 8.313 1.00 98.12 82 GLY A O 1
ATOM 595 N N . PHE A 1 83 ? -8.361 -4.343 9.489 1.00 98.25 83 PHE A N 1
ATOM 596 C CA . PHE A 1 83 ? -6.967 -4.484 9.080 1.00 98.25 83 PHE A CA 1
ATOM 597 C C . PHE A 1 83 ? -6.729 -5.837 8.410 1.00 98.25 83 PHE A C 1
ATOM 599 O O . PHE A 1 83 ? -7.310 -6.839 8.817 1.00 98.25 83 PHE A O 1
ATOM 606 N N . CYS A 1 84 ? -5.844 -5.879 7.421 1.00 97.38 84 CYS A N 1
ATOM 607 C CA . CYS A 1 84 ? -5.357 -7.118 6.816 1.00 97.38 84 CYS A CA 1
ATOM 608 C C . CYS A 1 84 ? -3.840 -7.043 6.610 1.00 97.38 84 CYS A C 1
ATOM 610 O O . CYS A 1 84 ? -3.248 -5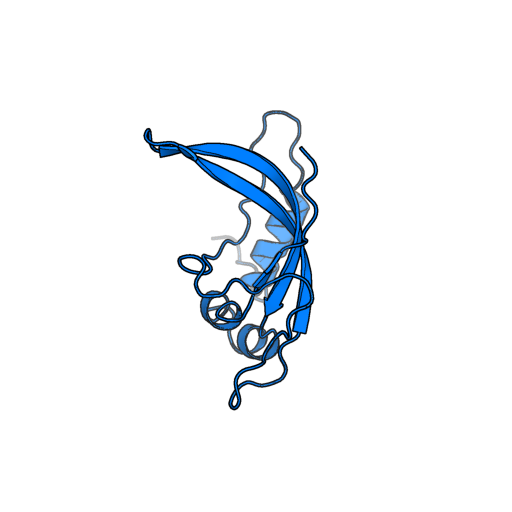.962 6.659 1.00 97.38 84 CYS A O 1
ATOM 612 N N . LEU A 1 85 ? -3.202 -8.191 6.380 1.00 96.88 85 LEU A N 1
ATOM 613 C CA . LEU A 1 85 ? -1.840 -8.202 5.850 1.00 96.88 85 LEU A CA 1
ATOM 614 C C . LEU A 1 85 ? -1.867 -7.750 4.391 1.00 96.88 85 LEU A C 1
ATOM 616 O O . LEU A 1 85 ? -2.797 -8.076 3.662 1.00 96.88 85 LEU A O 1
ATOM 620 N N . ALA A 1 86 ? -0.844 -7.037 3.956 1.00 96.25 86 ALA A N 1
ATOM 621 C CA . ALA A 1 86 ? -0.678 -6.621 2.576 1.00 96.25 86 ALA A CA 1
ATOM 622 C C . ALA A 1 86 ? 0.759 -6.853 2.123 1.00 96.25 86 ALA A C 1
ATOM 624 O O . ALA A 1 86 ? 1.665 -7.026 2.936 1.00 96.25 86 ALA A O 1
ATOM 625 N N . ASN A 1 87 ? 0.954 -6.864 0.814 1.00 95.44 87 ASN A N 1
ATOM 626 C CA . ASN A 1 87 ? 2.272 -6.830 0.212 1.00 95.44 87 ASN A CA 1
ATOM 627 C C . ASN A 1 87 ? 2.303 -5.727 -0.837 1.00 95.44 87 ASN A C 1
ATOM 629 O O . ASN A 1 87 ? 1.651 -5.824 -1.883 1.00 95.44 87 ASN A O 1
ATOM 633 N N . GLU A 1 88 ? 3.048 -4.675 -0.526 1.00 93.88 88 GLU A N 1
ATOM 634 C CA . GLU A 1 88 ? 3.315 -3.561 -1.416 1.00 93.88 88 GLU A CA 1
ATOM 635 C C . GLU A 1 88 ? 4.506 -3.940 -2.300 1.00 93.88 88 GLU A C 1
ATOM 637 O O . GLU A 1 88 ? 5.664 -3.717 -1.971 1.00 93.88 88 GLU A O 1
ATOM 642 N N . PHE A 1 89 ? 4.240 -4.593 -3.432 1.00 93.25 89 PHE A N 1
ATOM 643 C CA . PHE A 1 89 ? 5.326 -4.932 -4.344 1.00 93.25 89 PHE A CA 1
ATOM 644 C C . PHE A 1 89 ? 5.907 -3.646 -4.927 1.00 93.25 89 PHE A C 1
ATOM 646 O O . PHE A 1 89 ? 5.163 -2.827 -5.471 1.00 93.25 89 PHE A O 1
ATOM 653 N N . SER A 1 90 ? 7.224 -3.480 -4.846 1.00 90.62 90 SER A N 1
ATOM 654 C CA . SER A 1 90 ? 7.881 -2.209 -5.148 1.00 90.62 90 SER A CA 1
ATOM 655 C C . SER A 1 90 ? 9.146 -2.391 -5.988 1.00 90.62 90 SER A C 1
ATOM 657 O O . SER A 1 90 ? 9.756 -3.461 -6.046 1.00 90.62 90 SER A O 1
ATOM 659 N N . ASP A 1 91 ? 9.571 -1.324 -6.662 1.00 90.50 91 ASP A N 1
ATOM 660 C CA . ASP A 1 91 ? 10.837 -1.264 -7.394 1.00 90.50 91 ASP A CA 1
ATOM 661 C C . ASP A 1 91 ? 11.858 -0.383 -6.662 1.00 90.50 91 ASP A C 1
ATOM 663 O O . ASP A 1 91 ? 12.149 0.754 -7.047 1.00 90.50 91 ASP A O 1
ATOM 667 N N . HIS A 1 92 ? 12.425 -0.936 -5.594 1.00 86.06 92 HIS A N 1
ATOM 668 C CA . HIS A 1 92 ? 13.443 -0.269 -4.782 1.00 86.06 92 HIS A CA 1
ATOM 669 C C . HIS A 1 92 ? 14.700 0.134 -5.576 1.00 86.06 92 HIS A C 1
ATOM 671 O O . HIS A 1 92 ? 15.445 1.014 -5.147 1.00 86.06 92 HIS A O 1
ATOM 677 N N . VAL A 1 93 ? 14.983 -0.494 -6.725 1.00 87.06 93 VAL A N 1
ATOM 678 C CA . VAL A 1 93 ? 16.127 -0.102 -7.564 1.00 87.06 93 VAL A CA 1
ATOM 679 C C . VAL A 1 93 ? 15.842 1.216 -8.280 1.00 87.06 93 VAL A C 1
ATOM 681 O O . VAL A 1 93 ? 16.697 2.101 -8.290 1.00 87.06 93 VAL A O 1
ATOM 684 N N . THR A 1 94 ? 14.644 1.361 -8.844 1.00 86.19 94 THR A N 1
ATOM 685 C CA . THR A 1 94 ? 14.181 2.611 -9.453 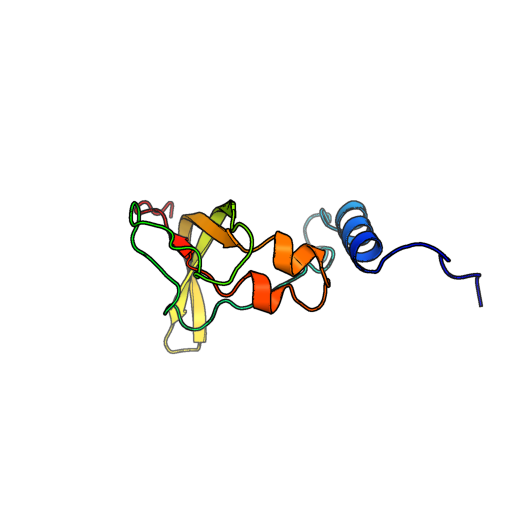1.00 86.19 94 THR A CA 1
ATOM 686 C C . THR A 1 94 ? 14.141 3.735 -8.420 1.00 86.19 94 THR A C 1
ATOM 688 O O . THR A 1 94 ? 14.651 4.820 -8.686 1.00 86.19 94 THR A O 1
ATOM 691 N N . GLU A 1 95 ? 13.612 3.469 -7.227 1.00 85.12 95 GLU A N 1
ATOM 692 C CA . GLU A 1 95 ? 13.544 4.455 -6.141 1.00 85.12 95 GLU A CA 1
ATOM 693 C C . GLU A 1 95 ? 14.929 4.956 -5.712 1.00 85.12 95 GLU A C 1
ATOM 695 O O . GLU A 1 95 ? 15.169 6.158 -5.619 1.00 85.12 95 GLU A O 1
ATOM 700 N N . ARG A 1 96 ? 15.889 4.040 -5.529 1.00 84.56 96 ARG A N 1
ATOM 701 C CA . ARG A 1 96 ? 17.265 4.384 -5.135 1.00 84.56 96 ARG A CA 1
ATOM 702 C C . ARG A 1 96 ? 18.004 5.228 -6.165 1.00 84.56 96 ARG A C 1
ATOM 704 O O . ARG A 1 96 ? 18.979 5.885 -5.809 1.00 84.56 96 ARG A O 1
ATOM 711 N N . HIS A 1 97 ? 17.597 5.181 -7.433 1.00 85.56 97 HIS A N 1
ATOM 712 C CA . HIS A 1 97 ? 18.239 5.974 -8.475 1.00 85.56 97 HIS A CA 1
ATOM 713 C C . HIS A 1 97 ? 17.936 7.468 -8.322 1.00 85.56 97 HIS A C 1
ATOM 715 O O . HIS A 1 97 ? 18.814 8.302 -8.535 1.00 85.56 97 HIS A O 1
ATOM 721 N N . ASN A 1 98 ? 16.699 7.810 -7.964 1.00 83.62 98 ASN A N 1
ATOM 722 C CA . ASN A 1 98 ? 16.272 9.186 -7.769 1.00 83.62 98 ASN A CA 1
ATOM 723 C C . ASN A 1 98 ? 15.076 9.205 -6.818 1.00 83.62 98 ASN A C 1
ATOM 725 O O . ASN A 1 98 ? 14.042 8.619 -7.123 1.00 83.62 98 ASN A O 1
ATOM 729 N N . TYR A 1 99 ? 15.191 9.929 -5.706 1.00 76.88 99 TYR A N 1
ATOM 730 C CA . TYR A 1 99 ? 14.126 9.999 -4.703 1.00 76.88 99 TYR A CA 1
ATOM 731 C C . TYR A 1 99 ? 12.804 10.550 -5.273 1.00 76.88 99 TYR A C 1
ATOM 733 O O . TYR A 1 99 ? 11.729 10.155 -4.836 1.00 76.88 99 TYR A O 1
ATOM 741 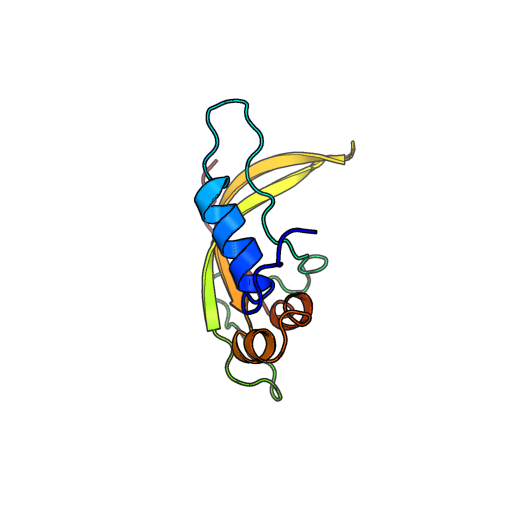N N . LEU A 1 100 ? 12.857 11.387 -6.321 1.00 85.00 100 LEU A N 1
ATOM 742 C CA . LEU A 1 100 ? 11.662 11.875 -7.025 1.00 85.00 100 LEU A CA 1
ATOM 743 C C . LEU A 1 100 ? 10.909 10.765 -7.778 1.00 85.00 100 LEU A C 1
ATOM 745 O O . LEU A 1 100 ? 9.844 11.011 -8.342 1.00 85.00 100 LEU A O 1
ATOM 749 N N . TRP A 1 101 ? 11.460 9.551 -7.840 1.00 86.88 101 TRP A N 1
ATOM 750 C CA . TRP A 1 101 ? 10.862 8.403 -8.513 1.00 86.88 101 TRP A CA 1
ATOM 751 C C . TRP A 1 101 ? 10.126 7.461 -7.566 1.00 86.88 101 TRP A C 1
ATOM 753 O O . TRP A 1 101 ? 9.692 6.408 -8.025 1.00 86.88 101 TRP A O 1
ATOM 763 N N . LEU A 1 102 ? 9.909 7.835 -6.301 1.00 87.25 102 LEU A N 1
ATOM 764 C CA . LEU A 1 102 ? 9.081 7.055 -5.377 1.00 87.25 102 LEU A CA 1
ATOM 765 C C . LEU A 1 102 ? 7.716 6.708 -5.986 1.00 87.25 102 LEU A C 1
ATOM 767 O O . LEU A 1 102 ? 7.360 5.544 -6.106 1.00 87.25 102 LEU A O 1
ATOM 771 N N . ALA A 1 103 ? 6.956 7.699 -6.458 1.00 88.81 103 ALA A N 1
ATOM 772 C CA . ALA A 1 103 ? 5.634 7.428 -7.031 1.00 88.81 103 ALA A CA 1
ATOM 773 C C . ALA A 1 103 ? 5.700 6.416 -8.194 1.00 88.81 103 ALA A C 1
ATOM 775 O O . ALA A 1 103 ? 4.815 5.582 -8.359 1.00 88.81 103 ALA A O 1
ATOM 776 N N . HIS A 1 104 ? 6.784 6.454 -8.971 1.00 86.69 104 HIS A N 1
ATOM 777 C CA . HIS A 1 104 ? 7.025 5.562 -10.102 1.00 86.69 104 HIS A CA 1
ATOM 778 C C . HIS A 1 104 ? 7.503 4.158 -9.689 1.00 86.69 104 HIS A C 1
ATOM 780 O O . HIS A 1 104 ? 7.157 3.167 -10.349 1.00 86.69 104 HIS A O 1
ATOM 786 N N . SER A 1 105 ? 8.272 4.044 -8.599 1.00 88.38 105 SER A N 1
ATOM 787 C CA . SER A 1 105 ? 8.701 2.754 -8.041 1.00 88.38 105 SER A CA 1
ATOM 788 C C . SER A 1 105 ? 7.516 1.949 -7.513 1.00 88.38 105 SER A C 1
ATOM 790 O O . SER A 1 105 ? 7.516 0.722 -7.616 1.00 88.38 105 SER A O 1
ATOM 792 N N . LYS A 1 106 ? 6.475 2.647 -7.050 1.00 89.00 106 LYS A N 1
ATOM 793 C CA . LYS A 1 106 ? 5.257 2.075 -6.472 1.00 89.00 106 LYS A CA 1
ATOM 794 C C . LYS A 1 106 ? 4.198 1.661 -7.508 1.00 89.00 106 LYS A C 1
ATOM 796 O O . LYS A 1 106 ? 3.236 0.986 -7.150 1.00 89.00 106 LYS A O 1
ATOM 801 N N . LEU A 1 107 ? 4.365 1.966 -8.806 1.00 88.44 107 LEU A N 1
ATOM 802 C CA . LEU A 1 107 ? 3.454 1.535 -9.894 1.00 88.44 107 LEU A CA 1
ATOM 803 C C . LEU A 1 107 ? 3.604 0.040 -10.243 1.00 88.44 107 LEU A C 1
ATOM 805 O O . LEU A 1 107 ? 4.031 -0.329 -11.340 1.00 88.44 107 LEU A O 1
ATOM 809 N N . ARG A 1 108 ? 3.319 -0.836 -9.288 1.00 90.81 108 ARG A N 1
ATOM 810 C CA . ARG A 1 108 ? 3.469 -2.297 -9.363 1.00 90.81 108 ARG A CA 1
ATOM 811 C C . ARG A 1 108 ? 2.231 -2.973 -8.760 1.00 90.81 108 ARG A C 1
ATOM 813 O O . ARG A 1 108 ? 1.400 -2.265 -8.202 1.00 90.81 108 ARG A O 1
ATOM 820 N N . PRO A 1 109 ? 2.067 -4.298 -8.860 1.00 93.88 109 PRO A N 1
ATOM 821 C CA . PRO A 1 109 ? 0.998 -4.987 -8.146 1.00 93.88 109 PRO A CA 1
ATOM 822 C C . PRO A 1 109 ? 1.001 -4.719 -6.630 1.00 93.88 109 PRO A C 1
ATOM 824 O O . PRO A 1 109 ? 2.030 -4.389 -6.044 1.00 93.88 109 PRO A O 1
ATOM 827 N N . VAL A 1 110 ? -0.153 -4.850 -5.988 1.00 94.81 110 VAL A N 1
ATOM 828 C CA . VAL A 1 110 ? -0.294 -4.902 -4.527 1.00 94.81 110 VAL A CA 1
ATOM 829 C C . VAL A 1 110 ? -1.221 -6.058 -4.184 1.00 94.81 110 VAL A C 1
ATOM 831 O O . VAL A 1 110 ? -2.266 -6.217 -4.811 1.00 94.81 110 VAL A O 1
ATOM 834 N N . ALA A 1 111 ? -0.845 -6.881 -3.213 1.00 96.06 111 ALA A N 1
ATOM 835 C CA . ALA A 1 111 ? -1.697 -7.966 -2.738 1.00 96.06 111 ALA A CA 1
ATOM 836 C C . ALA A 1 111 ? -2.274 -7.619 -1.367 1.00 96.06 111 ALA A C 1
ATOM 838 O O . ALA A 1 111 ? -1.576 -7.072 -0.514 1.00 96.06 111 ALA A O 1
ATOM 839 N N . LEU A 1 112 ? -3.537 -7.981 -1.152 1.00 95.94 112 LEU A N 1
ATOM 840 C CA . LEU A 1 112 ? -4.196 -7.913 0.148 1.00 95.94 112 LEU A CA 1
ATOM 841 C C . LEU A 1 112 ? -4.464 -9.332 0.655 1.00 95.94 112 LEU A C 1
ATOM 843 O O . LEU A 1 112 ? -4.787 -10.243 -0.113 1.00 95.94 112 LEU A O 1
ATOM 847 N N . GLY A 1 113 ? -4.310 -9.525 1.958 1.00 95.38 113 GLY A N 1
ATOM 848 C CA . GLY A 1 113 ? -4.650 -10.755 2.652 1.00 95.38 113 GLY A CA 1
ATOM 849 C C . GLY A 1 113 ? -6.154 -11.008 2.599 1.00 95.38 113 GLY A C 1
ATOM 850 O O . GLY A 1 113 ? -6.955 -10.077 2.605 1.00 95.38 113 GLY A O 1
ATOM 851 N N . ALA A 1 114 ? -6.538 -12.283 2.554 1.00 94.94 114 ALA A N 1
ATOM 852 C CA . ALA A 1 114 ? -7.947 -12.677 2.515 1.00 94.94 114 ALA A CA 1
ATOM 853 C C . ALA A 1 114 ? -8.676 -12.485 3.862 1.00 94.94 114 ALA A C 1
ATOM 855 O O . ALA A 1 114 ? -9.903 -12.531 3.910 1.00 94.94 114 ALA A O 1
ATOM 856 N N . GLU A 1 115 ? -7.931 -12.289 4.951 1.00 95.25 115 GLU A N 1
ATOM 857 C CA . GLU A 1 115 ? -8.460 -12.143 6.307 1.00 95.25 115 GLU A CA 1
ATOM 858 C C . GLU A 1 115 ? -8.573 -10.669 6.703 1.00 95.25 115 GLU A C 1
ATOM 860 O O . GLU A 1 115 ? -7.663 -9.878 6.449 1.00 95.25 115 GLU A O 1
ATOM 865 N N . LEU A 1 116 ? -9.674 -10.316 7.371 1.00 96.56 116 LEU A N 1
ATOM 866 C CA . LEU A 1 116 ? -9.929 -8.970 7.876 1.00 96.56 116 LEU A CA 1
ATOM 867 C C . LEU A 1 116 ? -10.160 -9.007 9.392 1.00 96.56 116 LEU A C 1
ATOM 869 O O . LEU A 1 116 ? -11.108 -9.628 9.868 1.00 96.56 116 LEU A O 1
ATOM 873 N N . LEU A 1 117 ? -9.308 -8.307 10.140 1.00 97.00 117 LEU A N 1
ATOM 874 C CA . LEU A 1 117 ? -9.447 -8.074 11.576 1.00 97.00 117 LEU A CA 1
ATOM 875 C C . LEU A 1 117 ? -10.236 -6.782 11.813 1.00 97.00 117 LEU A C 1
ATOM 877 O O . LEU A 1 117 ? -9.754 -5.702 11.473 1.00 97.00 117 LEU A O 1
ATOM 881 N N . THR A 1 118 ? -11.429 -6.891 12.391 1.00 92.94 118 THR A N 1
ATOM 882 C CA . THR A 1 118 ? -12.385 -5.779 12.557 1.00 92.94 118 THR A CA 1
ATOM 883 C C . THR A 1 118 ? -12.302 -5.112 13.922 1.00 92.94 118 THR A C 1
ATOM 885 O O . THR A 1 118 ? -12.299 -5.871 14.919 1.00 92.94 118 THR A O 1
#

Secondary structure (DSSP, 8-state):
-----TT--HHHHHHHHHHHHSSPPTTSPPPPPP----TTSTTEE-TT---PPPTTSS--B--EEEEEEEEEPTTS-EEEEEEEEEEE-B-HHHHHH-GGGHHHHT-S-EEE-S--B-

Organism: NCBI:txid410659

Foldseek 3Di:
DPDPPVPDDPVNVLVVQCVVFVDDDPPDDGRDHDDEDAPDCPQEDEVPDDFDDDPPADDKDWDKDKDFDWDQDPVRDTDTPAIWIKIQTFRVVQCVVDVVCRNVRSNTHMYTDPDGHD

Radius of gyration: 17.65 Å; chains: 1; bounding box: 48×48×42 Å

pLDDT: mean 87.29, std 12.36, range [35.91, 98.25]

Sequence (118 aa):
LAAGDAGQTDSMRIFREGLEGGKPAAGGPGAQPEWFYKGDGSSVVASGAPLESPLLRPRCGEEPEIAGIYLIDPEGVPRRLGFCLANEFSDHVTERHNYLWLAHSKLRPVALGAELLT